Protein AF-A0A7C2JR65-F1 (afdb_monomer_lite)

Radius of gyration: 21.67 Å; chains: 1; bounding box: 40×19×65 Å

Structure (mmCIF, N/CA/C/O backbone):
data_AF-A0A7C2JR65-F1
#
_entry.id   AF-A0A7C2JR65-F1
#
loop_
_atom_site.group_PDB
_atom_site.id
_atom_site.type_symbol
_atom_site.label_atom_id
_atom_site.label_alt_id
_atom_site.label_comp_id
_atom_site.label_asym_id
_atom_site.label_entity_id
_atom_site.label_seq_id
_atom_site.pdbx_PDB_ins_code
_atom_site.Cartn_x
_atom_site.Cartn_y
_atom_site.Cartn_z
_atom_site.occupancy
_atom_site.B_iso_or_equiv
_atom_site.auth_seq_id
_atom_site.auth_comp_id
_atom_site.auth_asym_id
_atom_site.auth_atom_id
_atom_site.pdbx_PDB_model_num
ATOM 1 N N . MET A 1 1 ? 4.705 -4.168 -12.067 1.00 89.31 1 MET A N 1
ATOM 2 C CA . MET A 1 1 ? 4.029 -3.303 -13.062 1.00 89.31 1 MET A CA 1
ATOM 3 C C . MET A 1 1 ? 3.946 -4.012 -14.403 1.00 89.31 1 MET A C 1
ATOM 5 O O . MET A 1 1 ? 4.773 -4.874 -14.653 1.00 89.31 1 MET A O 1
ATOM 9 N N . THR A 1 2 ? 2.995 -3.638 -15.256 1.00 93.50 2 THR A N 1
ATOM 10 C CA . THR A 1 2 ? 2.911 -4.072 -16.660 1.00 93.50 2 THR A CA 1
ATOM 11 C C . THR A 1 2 ? 3.013 -2.852 -17.579 1.00 93.50 2 THR A C 1
ATOM 13 O O . THR A 1 2 ? 2.319 -1.858 -17.340 1.00 93.50 2 THR A O 1
ATOM 16 N N . THR A 1 3 ? 3.873 -2.907 -18.597 1.00 90.56 3 THR A N 1
ATOM 17 C CA . THR A 1 3 ? 4.025 -1.853 -19.618 1.00 90.56 3 THR A CA 1
ATOM 18 C C . THR A 1 3 ? 2.976 -1.991 -20.725 1.00 90.56 3 THR A C 1
ATOM 20 O O . THR A 1 3 ? 2.343 -3.039 -20.860 1.00 90.56 3 THR A O 1
ATOM 23 N N . ARG A 1 4 ? 2.775 -0.947 -21.548 1.00 89.19 4 ARG A N 1
ATOM 24 C CA . ARG A 1 4 ? 1.874 -1.028 -22.722 1.00 89.19 4 ARG A CA 1
ATOM 25 C C . ARG A 1 4 ? 2.284 -2.111 -23.720 1.00 89.19 4 ARG A C 1
ATOM 27 O O . ARG A 1 4 ? 1.415 -2.666 -24.382 1.00 89.19 4 ARG A O 1
ATOM 34 N N . ASP A 1 5 ? 3.571 -2.436 -23.771 1.00 89.19 5 ASP A N 1
ATOM 35 C CA . ASP A 1 5 ? 4.110 -3.488 -24.635 1.00 89.19 5 ASP A CA 1
ATOM 36 C C . ASP A 1 5 ? 3.884 -4.899 -24.053 1.00 89.19 5 ASP A C 1
ATOM 38 O O . ASP A 1 5 ? 4.304 -5.892 -24.640 1.00 89.19 5 ASP A O 1
ATOM 42 N N . GLY A 1 6 ? 3.213 -5.005 -22.897 1.00 90.12 6 GLY A N 1
ATOM 43 C CA . GLY A 1 6 ? 2.882 -6.268 -22.235 1.00 90.12 6 GLY A CA 1
ATOM 44 C C . GLY A 1 6 ? 3.993 -6.830 -21.346 1.00 90.12 6 GLY A C 1
ATOM 45 O O . GLY A 1 6 ? 3.850 -7.928 -20.814 1.00 90.12 6 GLY A O 1
ATOM 46 N N . GLU A 1 7 ? 5.094 -6.100 -21.154 1.00 91.19 7 GLU A N 1
ATOM 47 C CA . GLU A 1 7 ? 6.192 -6.531 -20.290 1.00 91.19 7 GLU A CA 1
ATOM 48 C C . GLU A 1 7 ? 5.809 -6.387 -18.814 1.00 91.19 7 GLU A C 1
ATOM 50 O O . GLU A 1 7 ? 5.416 -5.307 -18.364 1.00 91.19 7 GLU A O 1
ATOM 55 N N . THR A 1 8 ? 5.998 -7.453 -18.036 1.00 93.25 8 THR A N 1
ATOM 56 C CA . THR A 1 8 ? 5.886 -7.406 -16.576 1.00 93.25 8 THR A CA 1
ATOM 57 C C . THR A 1 8 ? 7.240 -7.083 -15.957 1.00 93.25 8 THR A C 1
ATOM 59 O O . THR A 1 8 ? 8.209 -7.816 -16.136 1.00 93.25 8 THR A O 1
ATOM 62 N N . VAL A 1 9 ? 7.288 -6.009 -15.173 1.00 91.56 9 VAL A N 1
ATOM 63 C CA . VAL A 1 9 ? 8.480 -5.568 -14.444 1.00 91.56 9 VAL A CA 1
ATOM 64 C C . VAL A 1 9 ? 8.214 -5.621 -12.949 1.00 91.56 9 VAL A C 1
ATOM 66 O O . VAL A 1 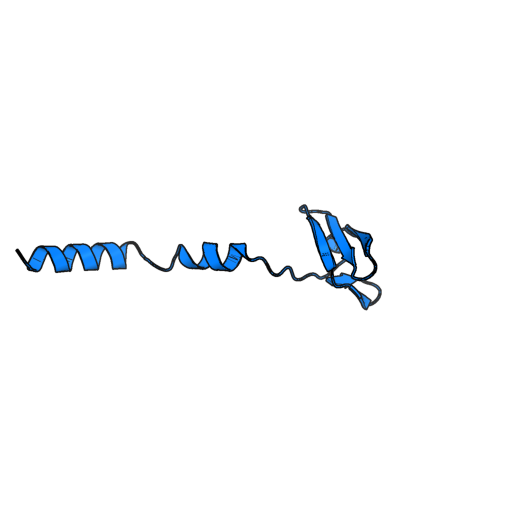9 ? 7.254 -5.018 -12.464 1.00 91.56 9 VAL A O 1
ATOM 69 N N . ALA A 1 10 ? 9.082 -6.312 -12.221 1.00 94.06 10 ALA A N 1
ATOM 70 C CA . ALA A 1 10 ? 9.114 -6.329 -10.765 1.00 94.06 10 ALA A CA 1
ATOM 71 C C . ALA A 1 10 ? 10.453 -5.762 -10.283 1.00 94.06 10 ALA A C 1
ATOM 73 O O . ALA A 1 10 ? 11.483 -5.959 -10.933 1.00 94.06 10 ALA A O 1
ATOM 74 N N . GLY A 1 11 ? 10.424 -5.048 -9.165 1.00 93.75 11 GLY A N 1
ATOM 75 C CA . GLY A 1 11 ? 11.599 -4.398 -8.609 1.00 93.75 11 GLY A CA 1
ATOM 76 C C . GLY A 1 11 ? 11.242 -3.414 -7.504 1.00 93.75 11 GLY A C 1
ATOM 77 O O . GLY A 1 11 ? 10.068 -3.227 -7.181 1.00 93.75 11 GLY A O 1
ATOM 78 N N . GLU A 1 12 ? 12.269 -2.785 -6.949 1.00 94.69 12 GLU A N 1
ATOM 79 C CA . GLU A 1 12 ? 12.134 -1.779 -5.901 1.00 94.69 12 GLU A CA 1
ATOM 80 C C . GLU A 1 12 ? 11.743 -0.430 -6.507 1.00 94.69 12 GLU A C 1
ATOM 82 O O . GLU A 1 12 ? 12.377 0.036 -7.455 1.00 94.69 12 GLU A O 1
ATOM 87 N N . VAL A 1 13 ? 10.702 0.208 -5.968 1.00 94.38 13 VAL A N 1
ATOM 88 C CA . VAL A 1 13 ? 10.313 1.563 -6.375 1.00 94.38 13 VAL A CA 1
ATOM 89 C C . VAL A 1 13 ? 11.288 2.561 -5.765 1.00 94.38 13 VAL A C 1
ATOM 91 O O . VAL A 1 13 ? 11.295 2.762 -4.556 1.00 94.38 13 VAL A O 1
ATOM 94 N N . THR A 1 14 ? 12.082 3.221 -6.604 1.00 95.56 14 THR A N 1
ATOM 95 C CA . THR A 1 14 ? 13.077 4.211 -6.159 1.00 95.56 14 THR A CA 1
ATOM 96 C C . THR A 1 14 ? 12.581 5.647 -6.268 1.00 95.56 14 THR A C 1
ATOM 98 O O . THR A 1 14 ? 13.127 6.542 -5.630 1.00 95.56 14 THR A O 1
ATOM 101 N N . TYR A 1 15 ? 11.575 5.892 -7.108 1.00 94.75 15 TYR A N 1
ATOM 102 C CA . TYR A 1 15 ? 10.958 7.205 -7.262 1.00 94.75 15 TYR A CA 1
ATOM 103 C C . TYR A 1 15 ? 9.513 7.066 -7.726 1.00 94.75 15 TYR A C 1
ATOM 105 O O . TYR A 1 15 ? 9.201 6.228 -8.577 1.00 94.75 15 TYR A O 1
ATOM 113 N N . ARG A 1 16 ? 8.637 7.910 -7.186 1.00 94.69 16 ARG A N 1
ATOM 114 C CA . ARG A 1 16 ? 7.246 8.013 -7.612 1.00 94.69 16 ARG A CA 1
ATOM 115 C C . ARG A 1 16 ? 6.723 9.417 -7.354 1.00 94.69 16 ARG A C 1
ATOM 117 O O . ARG A 1 16 ? 6.806 9.903 -6.230 1.00 94.69 16 ARG A O 1
ATOM 124 N N . ASP A 1 17 ? 6.103 9.987 -8.372 1.00 95.38 17 ASP A N 1
ATOM 125 C CA . ASP A 1 17 ? 5.218 11.143 -8.269 1.00 95.38 17 ASP A CA 1
ATOM 126 C C . ASP A 1 17 ? 3.909 10.852 -9.032 1.00 95.38 17 ASP A C 1
ATOM 128 O O . ASP A 1 17 ? 3.620 9.703 -9.397 1.00 95.38 17 ASP A O 1
ATOM 132 N N . GLU A 1 18 ? 3.071 11.864 -9.231 1.00 94.69 18 GLU A N 1
ATOM 133 C CA . GLU A 1 18 ? 1.809 11.733 -9.956 1.00 94.69 18 GLU A CA 1
ATOM 134 C C . GLU A 1 18 ? 1.973 11.404 -11.458 1.00 94.69 18 GLU A C 1
ATOM 136 O O . GLU A 1 18 ? 1.058 10.845 -12.069 1.00 94.69 18 GLU A O 1
ATOM 141 N N . PHE A 1 19 ? 3.138 11.667 -12.053 1.00 96.56 19 PHE A N 1
ATOM 142 C CA . PHE A 1 19 ? 3.410 11.530 -13.486 1.00 96.56 19 PHE A CA 1
ATOM 14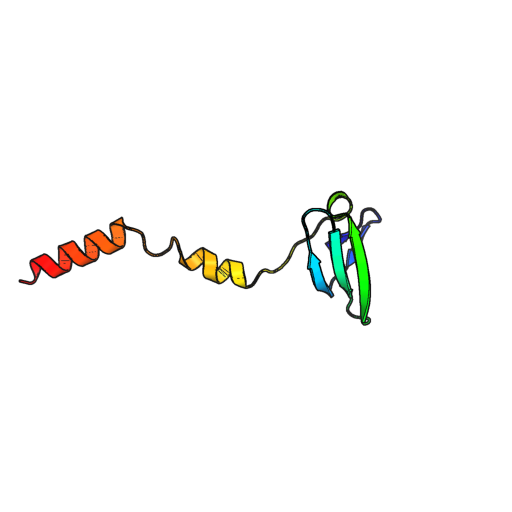3 C C . PHE A 1 19 ? 4.433 10.448 -13.828 1.00 96.56 19 PHE A C 1
ATOM 145 O O . PHE A 1 19 ? 4.432 9.972 -14.959 1.00 96.56 19 PHE A O 1
ATOM 152 N N . THR A 1 20 ? 5.292 10.046 -12.895 1.00 96.75 20 THR A N 1
ATOM 153 C CA . THR A 1 20 ? 6.469 9.207 -13.126 1.00 96.75 20 THR A CA 1
ATOM 154 C C . THR A 1 20 ? 6.581 8.114 -12.071 1.00 96.75 20 THR A C 1
ATOM 156 O O . THR A 1 20 ? 6.493 8.363 -10.871 1.00 96.75 20 THR A O 1
ATOM 159 N N . LEU A 1 21 ? 6.855 6.892 -12.525 1.00 96.00 21 LEU A N 1
ATOM 160 C CA . LEU A 1 21 ? 7.247 5.763 -11.688 1.00 96.00 21 LEU A CA 1
ATOM 161 C C . LEU A 1 21 ? 8.637 5.291 -12.111 1.00 96.00 21 LEU A C 1
ATOM 163 O O . LEU A 1 21 ? 8.850 5.009 -13.291 1.00 96.00 21 LEU A O 1
ATOM 167 N N . ALA A 1 22 ? 9.563 5.165 -11.163 1.00 96.25 22 ALA A N 1
ATOM 168 C CA . ALA A 1 22 ? 10.869 4.567 -11.395 1.00 96.25 22 ALA A CA 1
ATOM 169 C C . ALA A 1 22 ? 11.109 3.357 -10.499 1.00 96.25 22 ALA A C 1
ATOM 171 O O . ALA A 1 22 ? 10.774 3.355 -9.312 1.00 96.25 22 ALA A O 1
ATOM 172 N N . VAL A 1 23 ? 11.701 2.330 -11.100 1.00 95.81 23 VAL A N 1
ATOM 173 C CA . VAL A 1 23 ? 11.959 1.036 -10.481 1.00 95.81 23 VAL A CA 1
ATOM 174 C C . VAL A 1 23 ? 13.381 0.595 -10.801 1.00 95.81 23 VAL A C 1
ATOM 176 O O . VAL A 1 23 ? 13.839 0.736 -11.938 1.00 95.81 23 VAL A O 1
ATOM 179 N N . VAL A 1 24 ? 14.053 0.011 -9.815 1.00 97.00 24 VAL A N 1
ATOM 180 C CA . VAL A 1 24 ? 15.256 -0.797 -10.029 1.00 97.00 24 VAL A CA 1
ATOM 181 C C . VAL A 1 24 ? 14.827 -2.255 -10.132 1.00 97.00 24 VAL A C 1
ATOM 183 O O . VAL A 1 24 ? 14.275 -2.815 -9.186 1.00 97.00 24 VAL A O 1
ATOM 186 N N . ASP A 1 25 ? 15.015 -2.851 -11.311 1.00 93.56 25 ASP A N 1
ATOM 187 C CA . ASP A 1 25 ? 14.634 -4.244 -11.558 1.00 93.56 25 ASP A CA 1
ATOM 188 C C . ASP A 1 25 ? 15.578 -5.242 -10.860 1.00 93.56 25 ASP A C 1
ATOM 190 O O . ASP A 1 25 ? 16.633 -4.879 -10.340 1.00 93.56 25 ASP A O 1
ATOM 194 N N . GLY 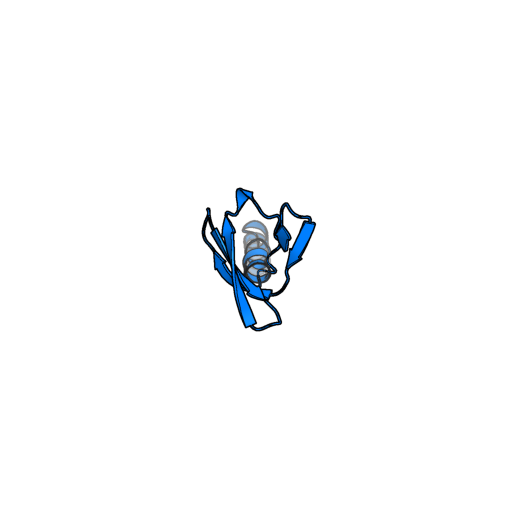A 1 26 ? 15.223 -6.530 -10.868 1.00 91.00 26 GLY A N 1
ATOM 195 C CA . GLY A 1 26 ? 16.052 -7.582 -10.259 1.00 91.00 26 GLY A CA 1
ATOM 196 C C . GLY A 1 26 ? 17.451 -7.752 -10.877 1.00 91.00 26 GLY A C 1
ATOM 197 O O . GLY A 1 26 ? 18.285 -8.439 -10.296 1.00 91.00 26 GLY A O 1
ATOM 198 N N . ALA A 1 27 ? 17.726 -7.132 -12.031 1.00 93.50 27 ALA A N 1
ATOM 199 C CA . ALA A 1 27 ? 19.051 -7.081 -12.647 1.00 93.50 27 ALA A CA 1
ATOM 200 C C . ALA A 1 27 ? 19.830 -5.802 -12.271 1.00 93.50 27 ALA A C 1
ATOM 202 O O . ALA A 1 27 ? 20.902 -5.552 -12.823 1.00 93.50 27 ALA A O 1
ATOM 203 N N . GLY A 1 28 ? 19.300 -4.981 -11.358 1.00 94.25 28 GLY A N 1
ATOM 204 C CA . GLY A 1 28 ? 19.903 -3.723 -10.921 1.00 94.25 28 GLY A CA 1
ATOM 205 C C . GLY A 1 28 ? 19.737 -2.576 -11.920 1.00 94.25 28 GLY A C 1
ATOM 206 O O . GLY A 1 28 ? 20.401 -1.548 -11.785 1.00 94.25 28 GLY A O 1
ATOM 207 N N . ARG A 1 29 ? 18.883 -2.718 -12.942 1.00 95.69 29 ARG A N 1
ATOM 208 C CA . ARG A 1 29 ? 18.687 -1.672 -13.952 1.00 95.69 29 ARG A CA 1
ATOM 209 C C . ARG A 1 29 ? 17.630 -0.688 -13.487 1.00 95.69 29 ARG A C 1
ATOM 211 O O . ARG A 1 29 ? 16.481 -1.061 -13.254 1.00 95.69 29 ARG A O 1
ATOM 218 N N . TYR A 1 30 ? 18.015 0.581 -13.435 1.00 95.88 30 TYR A N 1
ATOM 219 C CA . TYR A 1 30 ? 17.082 1.680 -13.244 1.00 95.88 30 TYR A CA 1
ATOM 220 C C . TYR A 1 30 ? 16.246 1.895 -14.504 1.00 95.88 30 TYR A C 1
ATOM 222 O O . TYR A 1 30 ? 16.778 2.023 -15.611 1.00 95.88 30 TYR A O 1
ATOM 230 N N . ARG A 1 31 ? 14.929 1.953 -14.336 1.00 94.94 31 ARG A N 1
ATOM 231 C CA . ARG A 1 31 ? 13.972 2.181 -15.416 1.00 94.94 31 ARG A CA 1
ATOM 232 C C . ARG A 1 31 ? 12.869 3.102 -14.921 1.00 94.94 31 ARG A C 1
ATOM 234 O O . ARG A 1 31 ? 12.449 2.990 -13.772 1.00 94.94 31 ARG A O 1
ATOM 241 N N . SER A 1 32 ? 12.382 3.983 -15.786 1.00 95.31 32 SER A N 1
ATOM 242 C CA . SER A 1 32 ? 11.286 4.892 -15.461 1.00 95.31 32 SER A CA 1
ATOM 243 C C . SER A 1 32 ? 10.250 4.958 -16.573 1.00 95.31 32 SER A C 1
ATOM 245 O O . SER A 1 32 ? 10.553 4.769 -17.753 1.00 95.31 32 SER A O 1
ATOM 247 N N . TRP A 1 33 ? 9.009 5.222 -16.176 1.00 95.94 33 TRP A N 1
ATOM 248 C CA . TRP A 1 33 ? 7.868 5.338 -17.070 1.00 95.94 33 TRP A CA 1
ATOM 249 C C . TRP A 1 33 ? 6.953 6.463 -16.618 1.00 95.94 33 TRP A C 1
ATOM 251 O O . TRP A 1 33 ? 6.806 6.671 -15.410 1.00 95.94 33 TRP A O 1
ATOM 261 N N . PRO A 1 34 ? 6.256 7.114 -17.561 1.00 96.31 34 PRO A N 1
ATOM 262 C CA . PRO A 1 34 ? 5.105 7.912 -17.204 1.00 96.31 34 PRO A CA 1
ATOM 263 C C . PRO A 1 34 ? 3.988 7.012 -16.647 1.00 96.31 34 PRO A C 1
ATOM 265 O O . PRO A 1 34 ? 3.719 5.940 -17.202 1.00 96.31 34 PRO A O 1
ATOM 268 N N . THR A 1 35 ? 3.343 7.429 -15.558 1.00 95.31 35 THR A N 1
ATOM 269 C CA . THR A 1 35 ? 2.321 6.655 -14.826 1.00 95.31 35 THR A CA 1
ATOM 270 C C . THR A 1 35 ? 1.123 6.297 -15.702 1.00 95.31 35 THR A C 1
ATOM 272 O O . THR A 1 35 ? 0.571 5.208 -15.571 1.00 95.31 35 THR A O 1
ATOM 275 N N . ASP A 1 36 ? 0.769 7.149 -16.668 1.00 95.06 36 ASP A N 1
ATOM 276 C CA . ASP A 1 36 ? -0.310 6.906 -17.632 1.00 95.06 36 ASP A CA 1
ATOM 277 C C . ASP A 1 36 ? 0.004 5.775 -18.637 1.00 95.06 36 ASP A C 1
ATOM 279 O O . ASP A 1 36 ? -0.887 5.303 -19.355 1.00 95.06 36 ASP A O 1
ATOM 283 N N . ARG A 1 37 ? 1.263 5.320 -18.717 1.00 94.19 37 ARG A N 1
ATOM 284 C CA . ARG A 1 37 ? 1.725 4.263 -19.637 1.00 94.19 37 ARG A CA 1
ATOM 285 C C . ARG A 1 37 ? 1.959 2.914 -18.980 1.00 94.19 37 ARG A C 1
ATOM 287 O O . ARG A 1 37 ? 2.376 1.980 -19.664 1.00 94.19 37 ARG A O 1
ATOM 294 N N . VAL A 1 38 ? 1.715 2.784 -17.685 1.00 94.12 38 VAL A N 1
ATOM 295 C CA . VAL A 1 38 ? 1.961 1.536 -16.966 1.00 94.12 38 VAL A CA 1
ATOM 296 C C . VAL A 1 38 ? 0.827 1.254 -15.999 1.00 94.12 38 VAL A C 1
ATOM 298 O O . VAL A 1 38 ? 0.300 2.149 -15.348 1.00 94.12 38 VAL A O 1
ATOM 301 N N . ARG A 1 39 ? 0.465 -0.021 -15.862 1.00 94.00 39 ARG A N 1
ATOM 302 C CA . ARG A 1 39 ? -0.373 -0.466 -14.748 1.00 94.00 39 ARG A CA 1
ATOM 303 C C . ARG A 1 39 ? 0.537 -0.982 -13.650 1.00 94.00 39 ARG A C 1
ATOM 305 O O . ARG A 1 39 ? 1.363 -1.861 -13.898 1.00 94.00 39 ARG A O 1
ATOM 312 N N . PHE A 1 40 ? 0.391 -0.477 -12.435 1.00 92.62 40 PHE A N 1
ATOM 313 C CA . PHE A 1 40 ? 1.238 -0.881 -11.322 1.00 92.62 40 PHE A CA 1
ATOM 314 C C . PHE A 1 40 ? 0.433 -1.135 -10.053 1.00 92.62 40 PHE A C 1
ATOM 316 O O . PHE A 1 40 ? -0.632 -0.563 -9.846 1.00 92.62 40 PHE A O 1
ATOM 323 N N . THR A 1 41 ? 0.993 -2.006 -9.224 1.00 92.75 41 THR A N 1
ATOM 324 C CA . THR A 1 41 ? 0.611 -2.231 -7.834 1.00 92.75 41 THR A CA 1
ATOM 325 C C . THR A 1 41 ? 1.879 -1.994 -7.032 1.00 92.75 41 THR A C 1
ATOM 327 O O . THR A 1 41 ? 2.957 -2.406 -7.472 1.00 92.75 41 THR A O 1
ATOM 330 N N . ILE A 1 42 ? 1.756 -1.275 -5.923 1.00 89.81 42 ILE A N 1
ATOM 331 C CA . ILE A 1 42 ? 2.837 -1.056 -4.968 1.00 89.81 42 ILE A CA 1
ATOM 332 C C . ILE A 1 42 ? 2.344 -1.644 -3.662 1.00 89.81 42 ILE A C 1
ATOM 334 O O . ILE A 1 42 ? 1.284 -1.243 -3.187 1.00 89.81 42 ILE A O 1
ATOM 338 N N . ASP A 1 43 ? 3.105 -2.586 -3.120 1.00 89.50 43 ASP A N 1
ATOM 339 C CA . ASP A 1 43 ? 2.879 -3.082 -1.772 1.00 89.50 43 ASP A CA 1
ATOM 340 C C . ASP A 1 43 ? 3.369 -1.999 -0.807 1.00 89.50 43 ASP A C 1
ATOM 342 O O . ASP A 1 43 ? 4.569 -1.859 -0.572 1.00 89.50 43 ASP A O 1
ATOM 346 N N . ASP A 1 44 ? 2.442 -1.168 -0.330 1.00 87.50 44 ASP A N 1
ATOM 347 C CA . ASP A 1 44 ? 2.741 -0.063 0.574 1.00 87.50 44 ASP A CA 1
ATOM 348 C C . ASP A 1 44 ? 2.635 -0.534 2.037 1.00 87.50 44 ASP A C 1
ATOM 350 O O . ASP A 1 44 ? 1.526 -0.692 2.555 1.00 87.50 44 ASP A O 1
ATOM 354 N N . PRO A 1 45 ? 3.757 -0.750 2.753 1.00 87.75 45 PRO A N 1
ATOM 355 C CA . PRO A 1 45 ? 3.707 -1.177 4.149 1.00 87.75 45 PRO A CA 1
ATOM 356 C C . PRO A 1 45 ? 3.033 -0.141 5.066 1.00 87.75 45 PRO A C 1
ATOM 358 O O . PRO A 1 45 ? 2.554 -0.508 6.143 1.00 87.75 45 PRO A O 1
ATOM 361 N N . LEU A 1 46 ? 2.949 1.135 4.659 1.00 90.00 46 LEU A N 1
ATOM 362 C CA . LEU A 1 46 ? 2.239 2.171 5.410 1.00 90.00 46 LEU A CA 1
ATOM 363 C C . LEU A 1 46 ? 0.728 1.916 5.446 1.00 90.00 46 LEU A C 1
ATOM 365 O O . LEU A 1 46 ? 0.074 2.274 6.429 1.00 90.00 46 LEU A O 1
ATOM 369 N N . GLU A 1 47 ? 0.172 1.260 4.425 1.00 91.81 47 GLU A N 1
ATOM 370 C CA . GLU A 1 47 ? -1.262 0.977 4.325 1.00 91.81 47 GLU A CA 1
ATOM 371 C C . GLU A 1 47 ? -1.763 0.195 5.549 1.00 91.81 47 GLU A C 1
ATOM 373 O O . GLU A 1 47 ? -2.804 0.525 6.122 1.00 91.81 47 GLU A O 1
ATOM 378 N N . ALA A 1 48 ? -0.973 -0.767 6.036 1.00 91.19 48 ALA A N 1
ATOM 379 C CA . ALA A 1 48 ? -1.305 -1.544 7.228 1.00 91.19 48 ALA A CA 1
ATOM 380 C C . ALA A 1 48 ? -1.403 -0.681 8.501 1.00 91.19 48 ALA A C 1
ATOM 382 O O . ALA A 1 48 ? -2.235 -0.964 9.370 1.00 91.19 48 ALA A O 1
ATOM 383 N N . HIS A 1 49 ? -0.585 0.373 8.613 1.00 91.94 49 HIS A N 1
ATOM 384 C CA . HIS A 1 49 ? -0.639 1.335 9.716 1.00 91.94 49 HIS A CA 1
ATOM 385 C C . HIS A 1 49 ? -1.835 2.279 9.583 1.00 91.94 49 HIS A C 1
ATOM 387 O O . HIS A 1 49 ? -2.550 2.495 10.561 1.00 91.94 49 HIS A O 1
ATOM 393 N N . VAL A 1 50 ? -2.099 2.794 8.379 1.00 92.31 50 VAL A N 1
ATOM 394 C CA . VAL A 1 50 ? -3.263 3.653 8.101 1.00 92.31 50 VAL A CA 1
ATOM 395 C C . VAL A 1 50 ? -4.565 2.910 8.400 1.00 92.31 50 VAL A C 1
ATOM 397 O O . VAL A 1 50 ? -5.463 3.468 9.028 1.00 92.31 50 VAL A O 1
ATOM 400 N N . ALA A 1 51 ? -4.639 1.623 8.057 1.00 91.56 51 ALA A N 1
ATOM 401 C CA . ALA A 1 51 ? -5.783 0.767 8.357 1.00 91.56 51 ALA A CA 1
ATOM 402 C C . ALA A 1 51 ? -6.042 0.568 9.866 1.00 91.56 51 ALA A C 1
ATOM 404 O O . ALA A 1 51 ? -7.137 0.145 10.240 1.00 91.56 51 ALA A O 1
ATOM 405 N N . GLN A 1 52 ? -5.084 0.881 10.753 1.00 91.00 52 GLN A N 1
ATOM 406 C CA . GLN A 1 52 ? -5.318 0.878 12.205 1.00 91.00 52 GLN A CA 1
ATOM 407 C C . GLN A 1 52 ? -6.068 2.121 12.695 1.00 91.00 52 GLN A C 1
ATOM 409 O O . GLN A 1 52 ? -6.738 2.043 13.722 1.00 91.00 52 GLN A O 1
ATOM 414 N N . LEU A 1 53 ? -5.987 3.250 11.984 1.00 89.56 53 LEU A N 1
ATOM 415 C CA . LEU A 1 53 ? -6.611 4.509 12.404 1.00 89.56 53 LEU A CA 1
ATOM 416 C C . LEU A 1 53 ? -8.134 4.410 12.606 1.00 89.56 53 LEU A C 1
ATOM 418 O O . LEU A 1 53 ? -8.606 4.854 13.649 1.00 89.56 53 LEU A O 1
ATOM 422 N N . PRO A 1 54 ? -8.927 3.806 11.697 1.00 89.00 54 PRO A N 1
ATOM 423 C CA . PRO A 1 54 ? -10.375 3.701 11.893 1.00 89.00 54 PRO A CA 1
ATOM 424 C C . PRO A 1 54 ? -10.789 2.597 12.880 1.00 89.00 54 PRO A C 1
ATOM 426 O O . PRO A 1 54 ? -11.977 2.423 13.135 1.00 89.00 54 PRO A O 1
ATOM 429 N N . ARG A 1 55 ? -9.843 1.806 13.405 1.00 87.44 55 ARG A N 1
ATOM 430 C CA . ARG A 1 55 ? -10.133 0.586 14.175 1.00 87.44 55 ARG A CA 1
ATOM 431 C C . ARG A 1 55 ? -10.712 0.875 15.561 1.00 87.44 55 ARG A C 1
ATOM 433 O O . ARG A 1 55 ? -11.439 0.044 16.096 1.00 87.44 55 ARG A O 1
ATOM 440 N N . TYR A 1 56 ? -10.403 2.046 16.114 1.00 84.94 56 TYR A N 1
ATOM 441 C CA . TYR A 1 56 ? -10.938 2.532 17.381 1.00 84.94 56 TYR A CA 1
ATOM 442 C C . TYR A 1 56 ? -11.779 3.774 17.111 1.00 84.94 56 TYR A C 1
ATOM 444 O O . TYR A 1 56 ? -11.252 4.873 16.944 1.00 84.94 56 TYR A O 1
ATOM 452 N N . THR A 1 57 ? -13.090 3.575 17.001 1.00 88.31 57 THR A N 1
ATOM 453 C CA . THR A 1 57 ? -14.037 4.658 16.738 1.00 88.31 57 THR A CA 1
ATOM 454 C C . THR A 1 57 ? -14.241 5.520 17.980 1.00 88.31 57 THR A C 1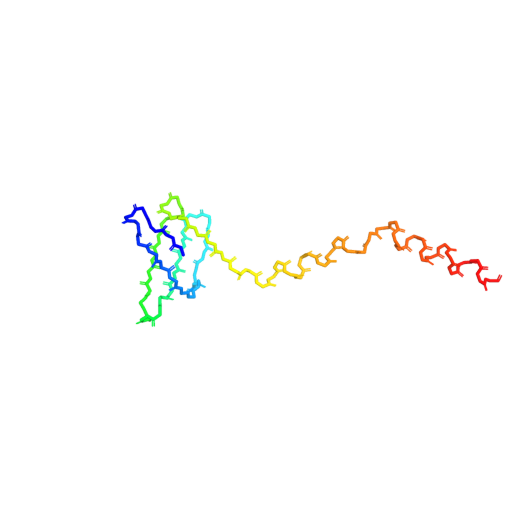
ATOM 456 O O . THR A 1 57 ? -14.020 5.077 19.109 1.00 88.31 57 THR A O 1
ATOM 459 N N . ASP A 1 58 ? -14.709 6.749 17.769 1.00 87.94 58 ASP A N 1
ATOM 460 C CA . ASP A 1 58 ? -15.152 7.626 18.857 1.00 87.94 58 ASP A CA 1
ATOM 461 C C . ASP A 1 58 ? -16.230 6.945 19.721 1.00 87.94 58 ASP A C 1
ATOM 463 O O . ASP A 1 58 ? -16.141 6.963 20.944 1.00 87.94 58 ASP A O 1
ATOM 467 N N . GLU A 1 59 ? -17.163 6.228 19.084 1.00 93.81 59 GLU A N 1
ATOM 468 C CA . GLU A 1 59 ? -18.179 5.401 19.752 1.00 93.81 59 GLU A CA 1
ATOM 469 C C . GLU A 1 59 ? -17.551 4.335 20.661 1.00 93.81 59 GLU A C 1
ATOM 471 O O . GLU A 1 59 ? -17.888 4.255 21.838 1.00 93.81 59 GLU A O 1
ATOM 476 N N . ALA A 1 60 ? -16.565 3.577 20.171 1.00 92.94 60 ALA A N 1
ATOM 477 C CA . ALA A 1 60 ? -15.893 2.567 20.986 1.00 92.94 60 ALA A CA 1
ATOM 478 C C . ALA A 1 60 ? -15.174 3.187 22.199 1.00 92.94 60 ALA A C 1
ATOM 480 O O . ALA A 1 60 ? -15.185 2.617 23.291 1.00 92.94 60 ALA A O 1
ATOM 481 N N . MET A 1 61 ? -14.563 4.364 22.031 1.00 93.81 61 MET A N 1
ATOM 482 C CA . MET A 1 61 ? -13.922 5.090 23.133 1.00 93.81 61 MET A CA 1
ATOM 483 C C . MET A 1 61 ? -14.950 5.634 24.135 1.00 93.81 61 MET A C 1
ATOM 485 O O . MET A 1 61 ? -14.721 5.563 25.346 1.00 93.81 61 MET A O 1
ATOM 489 N N . HIS A 1 62 ? -16.084 6.140 23.644 1.00 95.12 62 HIS A N 1
ATOM 490 C CA . HIS A 1 62 ? -17.203 6.599 24.460 1.00 95.12 62 HIS A CA 1
ATOM 491 C C . HIS A 1 62 ? -17.781 5.464 25.309 1.00 95.12 62 HIS A C 1
ATOM 493 O O . HIS A 1 62 ? -17.930 5.624 26.519 1.00 95.12 62 HIS A O 1
ATOM 499 N N . ASP A 1 63 ? -18.042 4.306 24.707 1.00 95.94 63 ASP A N 1
ATOM 500 C CA . ASP A 1 63 ? -18.643 3.155 25.383 1.00 95.94 63 ASP A CA 1
ATOM 501 C C . ASP A 1 63 ? -17.742 2.600 26.489 1.00 95.94 63 ASP A C 1
ATOM 503 O O . ASP A 1 63 ? -18.212 2.295 27.590 1.00 95.94 63 ASP A O 1
ATOM 507 N N . VAL A 1 64 ? -16.428 2.520 26.241 1.00 95.69 64 VAL A N 1
ATOM 508 C CA . VAL A 1 64 ? -15.450 2.123 27.267 1.00 95.69 64 VAL A CA 1
ATOM 509 C C . VAL A 1 64 ? -15.480 3.100 28.440 1.00 95.69 64 VAL A C 1
ATOM 511 O O . VAL A 1 64 ? -15.531 2.674 29.596 1.00 95.69 64 VAL A O 1
ATOM 514 N N . LEU A 1 65 ? -15.481 4.406 28.163 1.00 96.19 65 LEU A N 1
ATOM 515 C CA . LEU A 1 65 ? -15.571 5.429 29.203 1.00 96.19 65 LEU A CA 1
ATOM 516 C C . LEU A 1 65 ? -16.885 5.317 29.991 1.00 96.19 65 LEU A C 1
ATOM 518 O O . LEU A 1 65 ? -16.863 5.354 31.225 1.00 96.19 65 LEU A O 1
ATOM 522 N N . ALA A 1 66 ? -18.012 5.159 29.296 1.00 97.19 66 ALA A N 1
ATOM 523 C CA . ALA A 1 66 ? -19.329 5.017 29.900 1.00 97.19 66 ALA A CA 1
ATOM 524 C C . ALA A 1 66 ? -19.382 3.799 30.832 1.00 97.19 66 ALA A C 1
ATOM 526 O O . ALA A 1 66 ? -19.821 3.922 31.975 1.00 97.19 66 ALA A O 1
ATOM 527 N N . TYR A 1 67 ? -18.859 2.649 30.394 1.00 97.12 67 TYR A N 1
ATOM 528 C CA . TYR A 1 67 ? -18.777 1.444 31.216 1.00 97.12 67 TYR A CA 1
ATOM 529 C C . TYR A 1 67 ? -17.932 1.656 32.476 1.00 97.12 67 TYR A C 1
ATOM 531 O O . TYR A 1 67 ? -18.398 1.366 33.580 1.00 97.12 67 TYR A O 1
ATOM 539 N N . LEU A 1 68 ? -16.721 2.211 32.344 1.00 97.44 68 LEU A N 1
ATOM 540 C CA . LEU A 1 68 ? -15.842 2.475 33.490 1.00 97.44 68 LEU A CA 1
ATOM 541 C C . LEU A 1 68 ? -16.504 3.391 34.525 1.00 97.44 68 LEU A C 1
ATOM 543 O O . LEU A 1 68 ? -16.300 3.210 35.725 1.00 97.44 6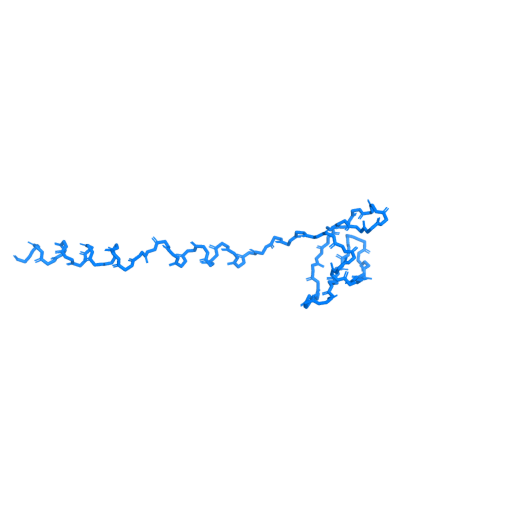8 LEU A O 1
ATOM 547 N N . HIS A 1 69 ? -17.338 4.334 34.083 1.00 96.62 69 HIS A N 1
ATOM 548 C CA . HIS A 1 69 ? -18.084 5.206 34.984 1.00 96.62 69 HIS A CA 1
ATOM 549 C C . HIS A 1 69 ? -19.112 4.458 35.852 1.00 96.62 69 HIS A C 1
ATOM 551 O O . HIS A 1 69 ? -19.388 4.892 36.970 1.00 96.6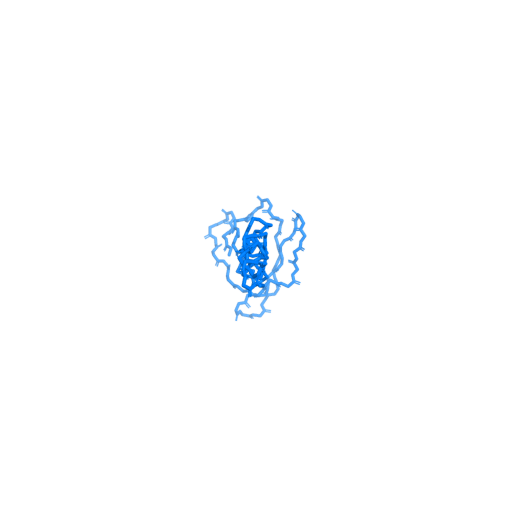2 69 HIS A O 1
ATOM 557 N N . THR A 1 70 ? -19.653 3.327 35.384 1.00 96.75 70 THR A N 1
ATOM 558 C CA . THR A 1 70 ? -20.619 2.516 36.155 1.00 96.75 70 THR A CA 1
ATOM 559 C C . THR A 1 70 ? -19.989 1.723 37.299 1.00 96.75 70 THR A C 1
ATOM 561 O O . THR A 1 70 ? -20.704 1.266 38.184 1.00 96.75 70 THR A O 1
ATOM 564 N N . LEU A 1 71 ? -18.661 1.570 37.301 1.00 96.75 71 LEU A N 1
ATOM 565 C CA . LEU A 1 71 ? -17.919 0.825 38.325 1.00 96.75 71 LEU A CA 1
ATOM 566 C C . LEU A 1 71 ? -17.608 1.660 39.582 1.00 96.75 71 LEU A C 1
ATOM 568 O O . LEU A 1 71 ? -16.887 1.188 40.461 1.00 96.75 71 LEU A O 1
ATOM 572 N N . ARG A 1 72 ? -18.108 2.900 39.637 1.00 73.56 72 ARG A N 1
ATOM 573 C CA . ARG A 1 72 ? -17.972 3.837 40.758 1.00 73.56 72 ARG A CA 1
ATOM 574 C C . ARG A 1 72 ? -18.895 3.504 41.925 1.00 73.56 72 ARG A C 1
ATOM 576 O O . ARG A 1 72 ? -20.102 3.306 41.672 1.00 73.56 72 ARG A O 1
#

pLDDT: mean 92.96, std 3.73, range [73.56, 97.44]

Sequence (72 aa):
MTTRDGETVAGEVTYRDEFTLAVVDGAGRYRSWPTDRVRFTIDDPLEAHVAQLPRYTDEAMHDVLAYLHTLR

Secondary structure (DSSP, 8-state):
-EETTS-B--EEEEEE-SSEEEEEETTS-EEEEEGGGEE-----HHHHHHTTGGGS-HHHHHHHHHHHHHT-

Foldseek 3Di:
DAFPVGDDFDADFPDDDQFKTWGQGPVRDIDMDTPVGDDDDDPDPVVVVVVVVPVCDPVNVVVVVVVVVVVD